Protein AF-A0A0M8P1D6-F1 (afdb_monomer)

Secondary structure (DSSP, 8-state):
-----------SS-----HHHHHHHHHHHHT---TTS-TT---SHHHHHHHHH-------S-HHHHHHHHHTT-

Sequence (74 aa):
MDMDSKTPDAPEFPIYVDQQGRWKHIYNVLSKRGPFTDEDWNPGPEPISALESSKILVMFVNLAMFYYSIKMKD

Foldseek 3Di:
DDDDDPDPDPPPDDPPPPVCVVCVVVLVVQQDDDPPDDPPRDRDVVVVVCVVPDDDDDDDPDPVVVVVVVVVVD

Solvent-accessible surface area (backbone atoms only — not comparable to full-atom values): 5142 Å² total; per-residue (Å²): 134,77,89,79,81,79,70,83,76,70,82,90,59,81,81,75,71,66,58,62,71,79,44,40,67,61,51,54,55,47,57,46,87,58,100,86,52,62,92,83,65,68,58,41,69,65,59,50,54,48,60,75,70,56,85,82,85,84,90,75,95,46,72,66,63,52,52,51,59,59,64,72,74,115

Mean predicted aligned error: 14.59 Å

Structure (mmCIF, N/CA/C/O backbone):
data_AF-A0A0M8P1D6-F1
#
_entry.id   AF-A0A0M8P1D6-F1
#
loop_
_atom_site.group_PDB
_atom_site.id
_atom_site.type_symbol
_atom_site.label_atom_id
_atom_site.label_alt_id
_atom_site.label_comp_id
_atom_site.label_asym_id
_atom_site.label_entity_id
_atom_site.label_seq_id
_atom_site.pdbx_PDB_ins_code
_atom_site.Cartn_x
_atom_site.Cartn_y
_atom_site.Cartn_z
_atom_site.occupancy
_atom_site.B_iso_or_equiv
_atom_site.auth_seq_id
_atom_site.auth_comp_id
_atom_site.auth_asym_id
_atom_site.auth_atom_id
_atom_site.pdbx_PDB_model_num
ATOM 1 N N . MET A 1 1 ? -8.337 42.595 45.861 1.00 42.03 1 MET A N 1
ATOM 2 C CA . MET A 1 1 ? -8.969 42.833 44.555 1.00 42.03 1 MET A CA 1
ATOM 3 C C . MET A 1 1 ? -8.459 41.745 43.644 1.00 42.03 1 MET A C 1
ATOM 5 O O . MET A 1 1 ? -7.290 41.751 43.292 1.00 42.03 1 MET A O 1
ATOM 9 N N . ASP A 1 2 ? -9.305 40.728 43.542 1.00 46.81 2 ASP A N 1
ATOM 10 C CA . ASP A 1 2 ? -9.602 39.902 42.375 1.00 46.81 2 ASP A CA 1
ATOM 11 C C . ASP A 1 2 ? -8.455 39.280 41.571 1.00 46.81 2 ASP A C 1
ATOM 13 O O . ASP A 1 2 ? -7.646 39.929 40.917 1.00 46.81 2 ASP A O 1
ATOM 17 N N . MET A 1 3 ? -8.473 37.948 41.645 1.00 62.25 3 MET A N 1
ATOM 18 C CA . MET A 1 3 ? -8.048 37.006 40.622 1.00 62.25 3 MET A CA 1
ATOM 19 C C . MET A 1 3 ? -8.289 37.543 39.209 1.00 62.25 3 MET A C 1
ATOM 21 O O . MET A 1 3 ? -9.428 37.843 38.879 1.00 62.25 3 MET A O 1
ATOM 25 N N . ASP A 1 4 ? -7.273 37.472 38.352 1.00 56.09 4 ASP A N 1
ATOM 26 C CA . ASP A 1 4 ? -7.505 37.083 36.964 1.00 56.09 4 ASP A CA 1
ATOM 27 C C . ASP A 1 4 ? -6.575 35.923 36.626 1.00 56.09 4 ASP A C 1
ATOM 29 O O . ASP A 1 4 ? -5.364 36.035 36.425 1.00 56.09 4 ASP A O 1
ATOM 33 N N . SER A 1 5 ? -7.204 34.755 36.667 1.00 58.12 5 SER A N 1
ATOM 34 C CA . SER A 1 5 ? -6.703 33.486 36.190 1.00 58.12 5 SER A CA 1
ATOM 35 C C . SER A 1 5 ? -6.505 33.586 34.682 1.00 58.12 5 SER A C 1
ATOM 37 O O .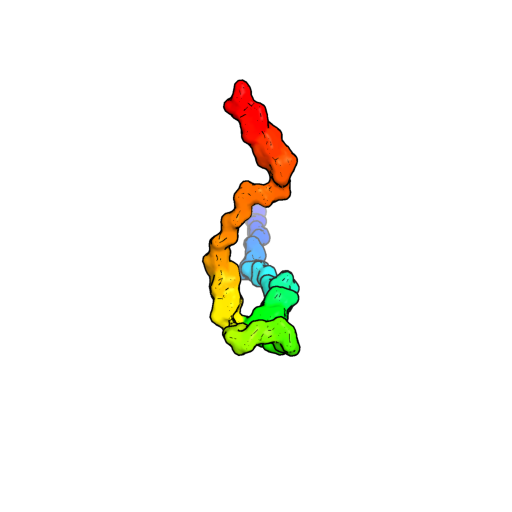 SER A 1 5 ? -7.458 33.502 33.910 1.00 58.12 5 SER A O 1
ATOM 39 N N . LYS A 1 6 ? -5.256 33.735 34.230 1.00 56.44 6 LYS A N 1
ATOM 40 C CA . LYS A 1 6 ? -4.968 33.473 32.823 1.00 56.44 6 LYS A CA 1
ATOM 41 C C . LYS A 1 6 ? -5.118 31.970 32.601 1.00 56.44 6 LYS A C 1
ATOM 43 O O . LYS A 1 6 ? -4.301 31.171 33.055 1.00 56.44 6 LYS A O 1
ATOM 48 N N . THR A 1 7 ? -6.234 31.611 31.978 1.00 65.19 7 THR A N 1
ATOM 49 C CA . THR A 1 7 ? -6.525 30.294 31.415 1.00 65.19 7 THR A CA 1
ATOM 50 C C . THR A 1 7 ? -5.280 29.787 30.679 1.00 65.19 7 THR A C 1
ATOM 52 O O . THR A 1 7 ? -4.670 30.577 29.960 1.00 65.19 7 THR A O 1
ATOM 55 N N . PRO A 1 8 ? -4.844 28.525 30.849 1.00 56.78 8 PRO A N 1
ATOM 56 C CA . PRO A 1 8 ? -3.799 27.991 29.992 1.00 56.78 8 PRO A CA 1
ATOM 57 C C . PRO A 1 8 ? -4.345 27.965 28.563 1.00 56.78 8 PRO A C 1
ATOM 59 O O . PRO A 1 8 ? -5.225 27.164 28.242 1.00 56.78 8 PRO A O 1
ATOM 62 N N . ASP A 1 9 ? -3.864 28.903 27.748 1.00 61.31 9 ASP A N 1
ATOM 63 C CA . ASP A 1 9 ? -4.128 28.966 26.319 1.00 61.31 9 ASP A CA 1
ATOM 64 C C . ASP A 1 9 ? -3.788 27.591 25.720 1.00 61.31 9 ASP A C 1
ATOM 66 O O . ASP A 1 9 ? -2.759 26.986 26.036 1.00 61.31 9 ASP A O 1
ATOM 70 N N . ALA A 1 10 ? -4.727 27.053 24.943 1.00 61.56 10 ALA A N 1
ATOM 71 C CA . ALA A 1 10 ? -4.649 25.753 24.290 1.00 61.56 10 ALA A CA 1
ATOM 72 C C . ALA A 1 10 ? -3.271 25.507 23.636 1.00 61.56 10 ALA A C 1
ATOM 74 O O . ALA A 1 10 ? -2.632 26.462 23.197 1.00 61.56 10 ALA A O 1
ATOM 75 N N . PRO A 1 11 ? -2.799 24.251 23.516 1.00 55.03 11 PRO A N 1
ATOM 76 C CA . PRO A 1 11 ? -1.520 23.978 22.866 1.00 55.03 11 PRO A CA 1
ATOM 77 C C . PRO A 1 11 ? -1.504 24.553 21.437 1.00 55.03 11 PRO A C 1
ATOM 79 O O . PRO A 1 11 ? -2.199 24.055 20.555 1.00 55.03 11 PRO A O 1
ATOM 82 N N . GLU A 1 12 ? -0.690 25.591 21.216 1.00 54.88 12 GLU A N 1
ATOM 83 C CA . GLU A 1 12 ? -0.527 26.331 19.949 1.00 54.88 12 GLU A CA 1
ATOM 84 C C . GLU A 1 12 ? 0.147 25.53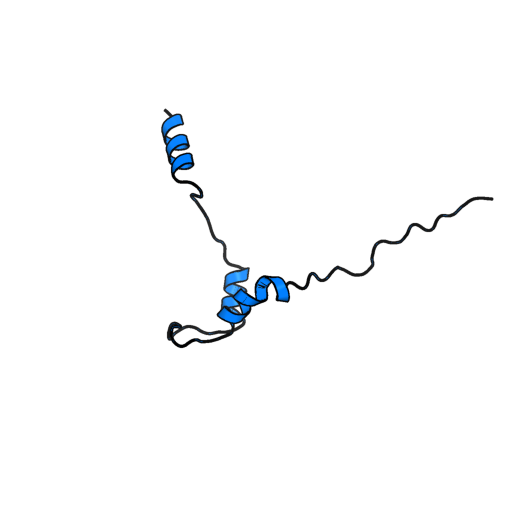0 18.823 1.00 54.88 12 GLU A C 1
ATOM 86 O O . GLU A 1 12 ? 0.396 26.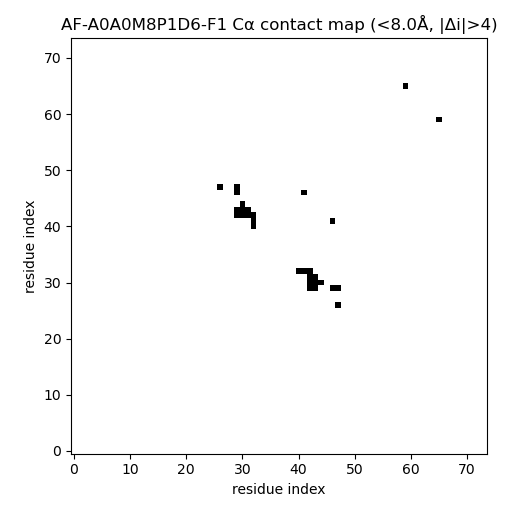053 17.738 1.00 54.88 12 GLU A O 1
ATOM 91 N N . PHE A 1 13 ? 0.422 24.246 19.029 1.00 51.00 13 PHE A N 1
ATOM 92 C CA . PHE A 1 13 ? 1.033 23.416 18.005 1.00 51.00 13 PHE A CA 1
ATOM 93 C C . PHE A 1 13 ? 0.013 22.391 17.532 1.00 51.00 13 PHE A C 1
ATOM 95 O O . PHE A 1 13 ? -0.386 21.538 18.333 1.00 51.00 13 PHE A O 1
ATOM 102 N N . PRO A 1 14 ? -0.415 22.424 16.250 1.00 47.06 14 PRO A N 1
ATOM 103 C CA . PRO A 1 14 ? -1.110 21.278 15.701 1.00 47.06 14 PRO A CA 1
ATOM 104 C C . PRO A 1 14 ? -0.193 20.086 15.941 1.00 47.06 14 PRO A C 1
ATOM 106 O O . PRO A 1 14 ? 0.973 20.095 15.536 1.00 47.06 14 PRO A O 1
ATOM 109 N N . ILE A 1 15 ? -0.697 19.085 16.660 1.00 45.72 15 ILE A N 1
ATOM 110 C CA . ILE A 1 15 ? -0.027 17.799 16.745 1.00 45.72 15 ILE A CA 1
ATOM 111 C C . ILE A 1 15 ? 0.001 17.298 15.303 1.00 45.72 15 ILE A C 1
ATOM 113 O O . ILE A 1 15 ? -0.986 16.756 14.807 1.00 45.72 15 ILE A O 1
ATOM 117 N N . TYR A 1 16 ? 1.108 17.540 14.599 1.00 49.88 16 TYR A N 1
ATOM 118 C CA . TYR A 1 16 ? 1.421 16.843 13.368 1.00 49.88 16 TYR A CA 1
ATOM 119 C C . TYR A 1 16 ? 1.630 15.401 13.794 1.00 49.88 16 TYR A C 1
ATOM 121 O O . TYR A 1 16 ? 2.721 14.991 14.182 1.00 49.88 16 TYR A O 1
ATOM 129 N N . VAL A 1 17 ? 0.528 14.652 13.823 1.00 52.81 17 VAL A N 1
ATOM 130 C CA . VAL A 1 17 ? 0.568 13.204 13.926 1.00 52.81 17 VAL A CA 1
ATOM 131 C C . VAL A 1 17 ? 1.465 12.784 12.778 1.00 52.81 17 VAL A C 1
ATOM 133 O O . VAL A 1 17 ? 1.107 13.012 11.622 1.00 52.81 17 VAL A O 1
ATOM 136 N N . ASP A 1 18 ? 2.648 12.265 13.098 1.00 56.69 18 ASP A N 1
ATOM 137 C CA . ASP A 1 18 ? 3.591 11.751 12.117 1.00 56.69 18 ASP A CA 1
ATOM 138 C C . ASP A 1 18 ? 2.931 10.571 11.390 1.00 56.69 18 ASP A C 1
ATOM 140 O O . ASP A 1 18 ? 3.047 9.400 11.760 1.00 56.69 18 ASP A O 1
ATOM 144 N N . GLN A 1 19 ? 2.138 10.899 10.371 1.00 58.94 19 GLN A N 1
ATOM 145 C CA . GLN A 1 19 ? 1.420 9.934 9.556 1.00 58.94 19 GLN A CA 1
ATOM 146 C C . GLN A 1 19 ? 2.405 9.057 8.778 1.00 58.94 19 GLN A C 1
ATOM 148 O O . GLN A 1 19 ? 2.038 7.956 8.360 1.00 58.94 19 GLN A O 1
ATOM 153 N N . GLN A 1 20 ? 3.664 9.492 8.636 1.00 61.00 20 GLN A N 1
ATOM 154 C CA . GLN A 1 20 ? 4.698 8.742 7.933 1.00 61.00 20 GLN A CA 1
ATOM 155 C C . GLN A 1 20 ? 5.012 7.442 8.675 1.00 61.00 20 GLN A C 1
ATOM 157 O O . GLN A 1 20 ? 5.165 6.404 8.034 1.00 61.00 20 GLN A O 1
ATOM 162 N N . GLY A 1 21 ? 5.010 7.450 10.014 1.00 73.50 21 GLY A N 1
ATOM 163 C CA . GLY A 1 21 ? 5.210 6.246 10.822 1.00 73.50 21 GLY A CA 1
ATOM 164 C C . GLY A 1 21 ? 4.113 5.194 10.628 1.00 73.50 21 GLY A C 1
ATOM 165 O O . GLY A 1 21 ? 4.413 4.019 10.401 1.00 73.50 21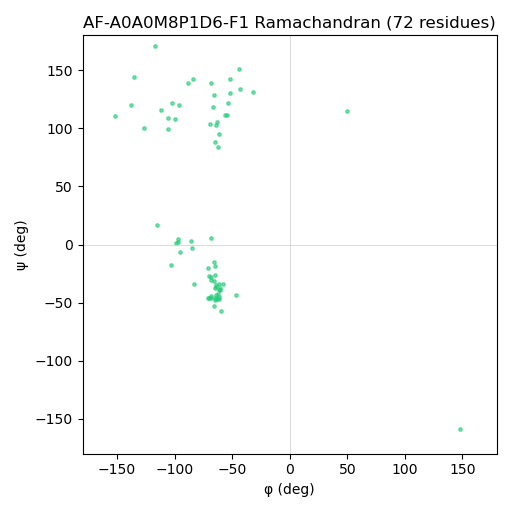 GLY A O 1
ATOM 166 N N . ARG A 1 22 ? 2.838 5.608 10.655 1.00 85.56 22 ARG A N 1
ATOM 167 C CA . ARG A 1 22 ? 1.682 4.701 10.514 1.00 85.56 22 ARG A CA 1
ATOM 168 C C . ARG A 1 22 ? 1.638 4.033 9.140 1.00 85.56 22 ARG A C 1
ATOM 170 O O . ARG A 1 22 ? 1.385 2.833 9.048 1.00 85.56 22 ARG A O 1
ATOM 177 N N . TRP A 1 23 ? 1.892 4.798 8.084 1.00 85.50 23 TRP A N 1
ATOM 178 C CA . TRP A 1 23 ? 1.764 4.340 6.697 1.00 85.50 23 TRP A CA 1
ATOM 179 C C . TRP A 1 23 ? 3.091 3.891 6.072 1.00 85.50 23 TRP A C 1
ATOM 181 O O . TRP A 1 23 ? 3.122 3.503 4.904 1.00 85.50 23 TRP A O 1
ATOM 191 N N . LYS A 1 24 ? 4.180 3.858 6.856 1.00 87.69 24 LYS A N 1
ATOM 192 C CA . LYS A 1 24 ? 5.543 3.508 6.422 1.00 87.69 24 LYS A CA 1
ATOM 193 C C . LYS A 1 24 ? 5.610 2.251 5.557 1.00 87.69 24 LYS A C 1
ATOM 195 O O . LYS A 1 24 ? 6.325 2.225 4.561 1.00 87.69 24 LYS A O 1
ATOM 200 N N . HIS A 1 25 ? 4.888 1.198 5.938 1.00 88.56 25 HIS A N 1
ATOM 201 C CA . HIS A 1 25 ? 4.913 -0.079 5.220 1.00 88.56 25 HIS A CA 1
ATOM 202 C C . HIS A 1 25 ? 4.262 0.020 3.840 1.00 88.56 25 HIS A C 1
ATOM 204 O O . HIS A 1 25 ? 4.839 -0.454 2.866 1.00 88.56 25 HIS A O 1
ATOM 210 N N . ILE A 1 26 ? 3.108 0.682 3.750 1.00 88.69 26 ILE A N 1
ATOM 211 C CA . ILE A 1 26 ? 2.404 0.890 2.482 1.00 88.69 26 ILE A CA 1
ATOM 212 C C . ILE A 1 26 ? 3.250 1.779 1.569 1.00 88.69 26 ILE A C 1
ATOM 214 O O . ILE A 1 26 ? 3.531 1.391 0.439 1.00 88.69 26 ILE A O 1
ATOM 218 N N . TYR A 1 27 ? 3.767 2.901 2.073 1.00 88.25 27 TYR A N 1
ATOM 219 C CA . TYR A 1 27 ? 4.641 3.769 1.284 1.00 88.25 27 TYR A CA 1
ATOM 220 C C . TYR A 1 27 ? 5.920 3.068 0.819 1.00 88.25 27 TYR A C 1
ATOM 222 O O . TYR A 1 27 ? 6.334 3.263 -0.321 1.00 88.25 27 TYR A O 1
ATOM 230 N N . ASN A 1 28 ? 6.520 2.202 1.640 1.00 87.06 28 ASN A N 1
ATOM 231 C CA . ASN A 1 28 ? 7.679 1.408 1.229 1.00 87.06 28 ASN A CA 1
ATOM 232 C C . ASN A 1 28 ? 7.374 0.480 0.048 1.00 87.06 28 ASN A C 1
ATOM 234 O O . ASN A 1 28 ? 8.234 0.328 -0.818 1.00 87.06 28 ASN A O 1
ATOM 238 N N . VAL A 1 29 ? 6.188 -0.134 0.020 1.00 88.81 29 VAL A N 1
ATOM 239 C CA . VAL A 1 29 ? 5.753 -0.992 -1.091 1.00 88.81 29 VAL A CA 1
ATOM 240 C C . VAL A 1 29 ? 5.482 -0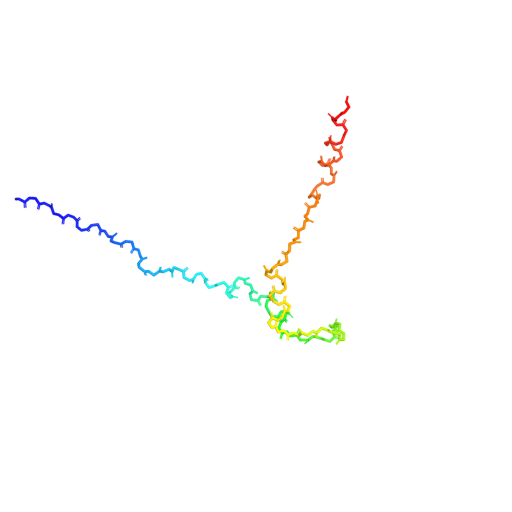.149 -2.333 1.00 88.81 29 VAL A C 1
ATOM 242 O O . VAL A 1 29 ? 5.978 -0.468 -3.407 1.00 88.81 29 VAL A O 1
ATOM 245 N N . LEU A 1 30 ? 4.766 0.968 -2.186 1.00 89.19 30 LEU A N 1
ATOM 246 C CA . LEU A 1 30 ? 4.381 1.806 -3.324 1.00 89.19 30 LEU A CA 1
ATOM 247 C C . LEU A 1 30 ? 5.556 2.579 -3.948 1.00 89.19 30 LEU A C 1
ATOM 249 O O . LEU A 1 30 ? 5.482 3.004 -5.098 1.00 89.19 30 LEU A O 1
ATOM 253 N N . SER A 1 31 ? 6.651 2.753 -3.203 1.00 87.94 31 SER A N 1
ATOM 254 C CA . SER A 1 31 ? 7.819 3.537 -3.631 1.00 87.94 31 SER A CA 1
ATOM 255 C C . SER A 1 31 ? 8.971 2.691 -4.180 1.00 87.94 31 SER A C 1
ATOM 257 O O . SER A 1 31 ? 10.021 3.242 -4.507 1.00 87.94 31 SER A O 1
ATOM 259 N N . LYS A 1 32 ? 8.838 1.360 -4.254 1.00 86.12 32 LYS A N 1
ATOM 260 C CA . LYS A 1 32 ? 9.927 0.464 -4.677 1.00 86.12 32 LYS A CA 1
ATOM 261 C C . LYS A 1 32 ? 9.430 -0.582 -5.671 1.00 86.12 32 LYS A C 1
ATOM 263 O O . LYS A 1 32 ? 8.322 -1.087 -5.545 1.00 86.12 32 LYS A O 1
ATOM 268 N N . ARG A 1 33 ? 10.279 -0.939 -6.639 1.00 86.94 33 ARG A N 1
ATOM 269 C CA . ARG A 1 33 ? 10.100 -2.134 -7.480 1.00 86.94 33 ARG A CA 1
ATOM 270 C C . ARG A 1 33 ? 10.755 -3.338 -6.807 1.00 86.94 33 ARG A C 1
ATOM 272 O O . ARG A 1 33 ? 11.849 -3.218 -6.254 1.00 86.94 33 ARG A O 1
ATOM 279 N N . GLY A 1 34 ? 10.088 -4.482 -6.858 1.00 87.50 34 GLY A N 1
ATOM 280 C CA . GLY A 1 34 ? 10.596 -5.774 -6.412 1.00 87.50 34 GLY A CA 1
ATOM 281 C C . GLY A 1 34 ? 10.705 -6.776 -7.568 1.00 87.50 34 GLY A C 1
ATOM 282 O O . GLY A 1 34 ? 10.217 -6.515 -8.664 1.00 87.50 34 GLY A O 1
ATOM 283 N N . PRO A 1 35 ? 11.326 -7.944 -7.332 1.00 91.25 35 PRO A N 1
ATOM 284 C CA . PRO A 1 35 ? 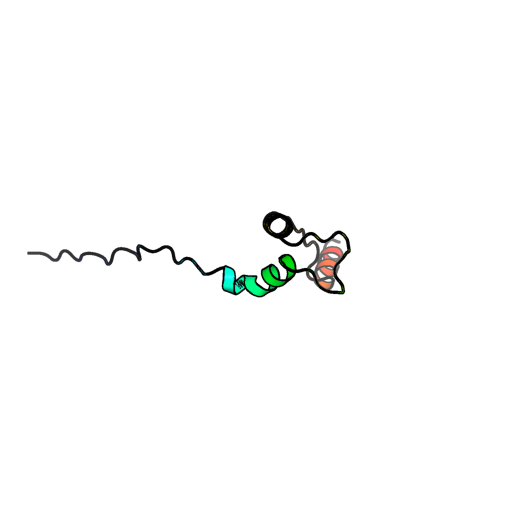11.536 -8.972 -8.360 1.00 91.25 35 PRO A CA 1
ATOM 285 C C . PRO A 1 35 ? 10.243 -9.622 -8.879 1.00 91.25 35 PRO A C 1
ATOM 287 O O . PRO A 1 35 ? 10.271 -10.283 -9.908 1.00 91.25 35 PRO A O 1
ATOM 290 N N . PHE A 1 36 ? 9.126 -9.448 -8.167 1.00 92.31 36 PHE A N 1
ATOM 291 C CA . PHE A 1 36 ? 7.810 -10.006 -8.509 1.00 92.31 36 PHE A CA 1
ATOM 292 C C . PHE A 1 36 ? 6.781 -8.919 -8.835 1.00 92.31 36 PHE A C 1
ATOM 294 O O . PHE A 1 36 ? 5.580 -9.144 -8.739 1.00 92.31 36 PHE A O 1
ATOM 301 N N . THR A 1 37 ? 7.249 -7.705 -9.104 1.00 90.31 37 THR A N 1
ATOM 302 C CA . THR A 1 37 ? 6.386 -6.569 -9.407 1.00 90.31 37 THR A CA 1
ATOM 303 C C . THR A 1 37 ? 6.017 -6.583 -10.890 1.00 90.31 37 THR A C 1
ATOM 305 O O . THR A 1 37 ? 6.869 -6.917 -11.710 1.00 90.31 37 THR A O 1
ATOM 308 N N . ASP A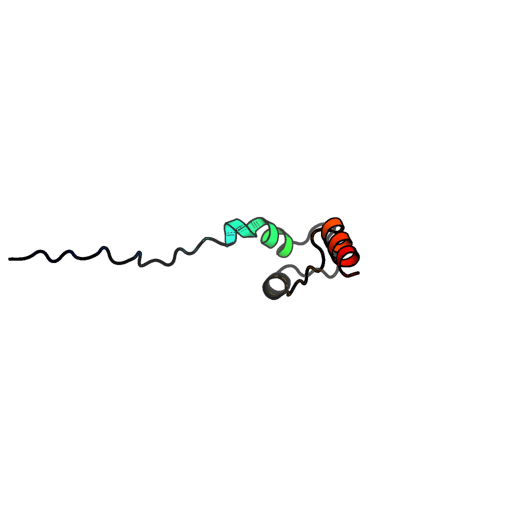 1 38 ? 4.776 -6.213 -11.224 1.00 90.25 38 ASP A N 1
ATOM 309 C CA . ASP A 1 38 ? 4.323 -6.098 -12.616 1.00 90.25 38 ASP A CA 1
ATOM 310 C C . ASP A 1 38 ? 5.268 -5.224 -13.453 1.00 90.25 38 ASP A C 1
ATOM 312 O O . ASP A 1 38 ? 5.787 -4.212 -12.969 1.00 90.25 38 ASP A O 1
ATOM 316 N N . GLU A 1 39 ? 5.476 -5.599 -14.720 1.00 89.81 39 GLU A N 1
ATOM 317 C CA . GLU A 1 39 ? 6.384 -4.892 -15.640 1.00 89.81 39 GLU A CA 1
ATOM 318 C C . GLU A 1 39 ? 5.996 -3.411 -15.803 1.00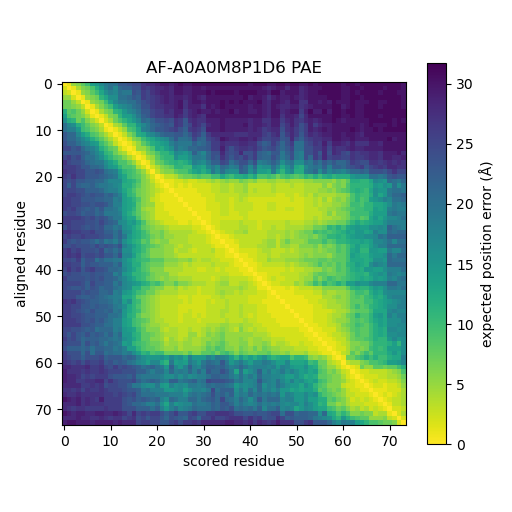 89.81 39 GLU A C 1
ATOM 320 O O . GLU A 1 39 ? 6.862 -2.530 -15.858 1.00 89.81 39 GLU A O 1
ATOM 325 N N . ASP A 1 40 ? 4.690 -3.141 -15.762 1.00 89.44 40 ASP A N 1
ATOM 326 C CA . ASP A 1 40 ? 4.096 -1.811 -15.908 1.00 89.44 40 ASP A CA 1
ATOM 327 C C . ASP A 1 40 ? 4.039 -1.008 -14.595 1.00 89.44 40 ASP A C 1
ATOM 329 O O . ASP A 1 40 ? 3.626 0.153 -14.585 1.00 89.44 40 ASP A O 1
ATOM 333 N N . TRP A 1 41 ? 4.458 -1.577 -13.459 1.00 88.56 41 TRP A N 1
ATOM 334 C CA . TRP A 1 41 ? 4.382 -0.889 -12.170 1.00 88.56 41 TRP A CA 1
ATOM 335 C C . TRP A 1 41 ? 5.317 0.320 -12.105 1.00 88.56 41 TRP A C 1
ATOM 337 O O . TRP A 1 41 ? 6.539 0.164 -12.123 1.00 88.56 41 TRP A O 1
ATOM 347 N N . ASN A 1 42 ? 4.788 1.528 -11.929 1.00 89.94 42 ASN A N 1
ATOM 348 C CA . ASN A 1 42 ? 5.592 2.742 -11.792 1.00 89.94 42 ASN A CA 1
ATOM 349 C C . ASN A 1 42 ? 5.617 3.242 -10.331 1.00 89.94 42 ASN A C 1
ATOM 351 O O . ASN A 1 42 ? 4.660 3.882 -9.897 1.00 89.94 42 ASN A O 1
ATOM 355 N N . PRO A 1 43 ? 6.673 2.957 -9.541 1.00 88.12 43 PRO A N 1
ATOM 356 C CA . PRO A 1 43 ? 6.738 3.398 -8.151 1.00 88.12 43 PRO A CA 1
ATOM 357 C C . PRO A 1 43 ? 6.894 4.919 -8.061 1.00 88.12 43 PRO A C 1
ATOM 359 O O . PRO A 1 43 ? 7.691 5.512 -8.787 1.00 88.12 43 PRO A O 1
ATOM 362 N N . GLY A 1 44 ? 6.193 5.554 -7.121 1.00 82.00 44 GLY A N 1
ATOM 363 C CA . GLY A 1 44 ? 6.305 6.997 -6.915 1.00 82.00 44 GLY A CA 1
ATOM 364 C C . GLY A 1 44 ? 5.018 7.664 -6.425 1.00 82.00 44 GLY A C 1
ATOM 365 O O . GLY A 1 44 ? 4.159 7.000 -5.844 1.00 82.00 44 GLY A O 1
ATOM 366 N N . PRO A 1 45 ? 4.880 8.987 -6.630 1.00 85.00 45 PRO A N 1
ATOM 367 C CA . PRO A 1 45 ? 3.762 9.760 -6.091 1.00 85.00 45 PRO A CA 1
ATOM 368 C C . PRO A 1 45 ? 2.417 9.414 -6.742 1.00 85.00 45 PRO A C 1
ATOM 370 O O . PRO A 1 45 ? 1.387 9.513 -6.090 1.00 85.00 45 PRO A O 1
ATOM 373 N N . GLU A 1 46 ? 2.415 8.961 -7.996 1.00 88.62 46 GLU A N 1
ATOM 374 C CA . GLU A 1 46 ? 1.197 8.615 -8.737 1.00 88.62 46 GLU A CA 1
ATOM 375 C C . GLU A 1 46 ? 0.366 7.501 -8.063 1.00 88.62 46 GLU A C 1
ATOM 377 O O . GLU A 1 46 ? -0.786 7.767 -7.708 1.00 88.62 46 GLU A O 1
ATOM 382 N N . PRO A 1 47 ? 0.900 6.289 -7.799 1.00 88.69 47 PRO A N 1
ATOM 383 C CA . PRO A 1 47 ? 0.138 5.240 -7.118 1.00 88.69 47 PRO A CA 1
ATOM 384 C C . PRO A 1 47 ? -0.235 5.602 -5.675 1.00 88.69 47 PRO A C 1
ATOM 386 O O . PRO A 1 47 ? -1.249 5.130 -5.161 1.00 88.69 47 PRO A O 1
ATOM 389 N N . ILE A 1 48 ? 0.550 6.462 -5.022 1.00 88.25 48 ILE A N 1
ATOM 390 C CA . ILE A 1 48 ? 0.231 6.998 -3.695 1.00 88.25 48 ILE A CA 1
ATOM 391 C C . ILE A 1 48 ? -1.015 7.888 -3.763 1.00 88.25 48 ILE A C 1
ATOM 393 O O . ILE A 1 48 ? -1.980 7.643 -3.042 1.00 88.25 48 ILE A O 1
ATOM 397 N N . SER A 1 49 ? -1.039 8.871 -4.664 1.00 88.50 49 SER A N 1
ATOM 398 C CA . SER A 1 49 ? -2.194 9.755 -4.853 1.00 88.50 49 SER A CA 1
ATOM 399 C C . SER A 1 49 ? -3.428 8.994 -5.341 1.00 88.50 49 SER A C 1
ATOM 401 O O . SER A 1 49 ? -4.556 9.304 -4.945 1.00 88.50 49 SER A O 1
ATOM 403 N N . ALA A 1 50 ? -3.233 7.964 -6.167 1.00 90.12 50 ALA A N 1
ATOM 404 C CA . ALA A 1 50 ? -4.303 7.063 -6.569 1.00 90.12 50 ALA A CA 1
ATOM 405 C C . ALA A 1 50 ? -4.900 6.337 -5.354 1.00 90.12 50 ALA A C 1
ATOM 407 O O . ALA A 1 50 ? -6.118 6.334 -5.190 1.00 90.12 50 ALA A O 1
ATOM 408 N N . LEU A 1 51 ? -4.071 5.783 -4.461 1.00 88.94 51 LEU A N 1
ATOM 409 C CA . LEU A 1 51 ? -4.544 5.134 -3.234 1.00 88.94 51 LEU A CA 1
ATOM 410 C C . LEU A 1 51 ? -5.276 6.118 -2.308 1.00 88.94 51 LEU A C 1
ATOM 412 O O . LEU A 1 51 ? -6.332 5.782 -1.777 1.00 88.94 51 LEU A O 1
ATOM 416 N N . GLU A 1 52 ? -4.756 7.334 -2.145 1.00 88.69 52 GLU A N 1
ATOM 417 C CA . GLU A 1 52 ? -5.346 8.371 -1.283 1.00 88.69 52 GLU A CA 1
ATOM 418 C C . GLU A 1 52 ? -6.715 8.860 -1.782 1.00 88.69 52 GLU A C 1
ATOM 420 O O . GLU A 1 52 ? -7.582 9.203 -0.979 1.00 88.69 52 GLU A O 1
ATOM 425 N N . SER A 1 53 ? -6.935 8.864 -3.098 1.00 93.56 53 SER A N 1
ATOM 426 C CA . SER A 1 53 ? -8.200 9.285 -3.720 1.00 93.56 53 SER A CA 1
ATOM 427 C C . SER A 1 53 ? -9.165 8.130 -4.024 1.00 93.56 53 SER A C 1
ATOM 429 O O . SER A 1 53 ? -10.312 8.364 -4.422 1.00 93.56 53 SER A O 1
ATOM 431 N N . SER A 1 54 ? -8.728 6.884 -3.825 1.00 94.25 54 SER A N 1
ATOM 432 C CA . SER A 1 54 ? -9.495 5.688 -4.169 1.00 94.25 54 SER A CA 1
ATOM 433 C C . SER A 1 54 ? -10.760 5.545 -3.325 1.00 94.25 54 SER A C 1
ATOM 435 O O . SER A 1 54 ? -10.729 5.545 -2.095 1.00 94.25 54 SER A O 1
ATOM 437 N N . LYS A 1 55 ? -11.897 5.345 -3.999 1.00 93.56 55 LYS A N 1
ATOM 438 C CA . LYS A 1 55 ? -13.184 5.039 -3.361 1.00 93.56 55 LYS A CA 1
ATOM 439 C C . LYS A 1 55 ? -13.440 3.541 -3.428 1.00 93.56 55 LYS A C 1
ATOM 441 O O . LYS A 1 55 ? -13.740 3.008 -4.492 1.00 93.56 55 LYS A O 1
ATOM 446 N N . ILE A 1 56 ? -13.335 2.875 -2.283 1.00 89.44 56 ILE A N 1
ATOM 447 C CA . ILE A 1 56 ? -13.557 1.432 -2.162 1.00 89.44 56 ILE A CA 1
ATOM 448 C C . ILE A 1 56 ? -14.947 1.198 -1.567 1.00 89.44 56 ILE A C 1
ATOM 450 O O . ILE A 1 56 ? -15.240 1.655 -0.464 1.00 89.44 56 ILE A O 1
ATOM 454 N N . LEU A 1 57 ? -15.802 0.473 -2.291 1.00 91.00 57 LEU A N 1
ATOM 455 C CA . LEU A 1 57 ? -17.100 0.020 -1.793 1.00 91.00 57 LEU A CA 1
ATOM 456 C C . LEU A 1 57 ? -16.983 -1.416 -1.273 1.00 91.00 57 LEU A C 1
ATOM 458 O O . LEU A 1 57 ? -16.672 -2.329 -2.034 1.00 91.00 57 LEU A O 1
ATOM 462 N N . VAL A 1 58 ? -17.287 -1.626 0.009 1.00 87.38 58 VAL A N 1
ATOM 463 C CA . VAL A 1 58 ? -17.358 -2.961 0.620 1.00 87.38 58 VAL A CA 1
ATOM 464 C C . VAL A 1 58 ? -18.823 -3.319 0.838 1.00 87.38 58 VAL A C 1
ATOM 466 O O . VAL A 1 58 ? -19.484 -2.737 1.692 1.00 87.38 58 VAL A O 1
ATOM 469 N N . MET A 1 59 ? -19.343 -4.263 0.050 1.00 82.94 59 MET A N 1
ATOM 470 C CA . MET A 1 59 ? -20.768 -4.619 0.101 1.00 82.94 59 MET A CA 1
ATOM 471 C C . MET A 1 59 ? -21.101 -5.617 1.212 1.00 82.94 59 MET A C 1
ATOM 473 O O . MET A 1 59 ? -22.170 -5.532 1.810 1.00 82.94 59 MET A O 1
ATOM 477 N N . PHE A 1 60 ? -20.195 -6.547 1.521 1.00 79.50 60 PHE A N 1
ATOM 478 C CA . PHE A 1 60 ? -20.472 -7.625 2.468 1.00 79.50 60 PHE A CA 1
ATOM 479 C C . PHE A 1 60 ? -19.278 -7.841 3.387 1.00 79.50 60 PHE A C 1
ATOM 481 O O . PHE A 1 60 ? -18.187 -8.170 2.936 1.00 79.50 60 PHE A O 1
ATOM 488 N N . VAL A 1 61 ? -19.501 -7.670 4.688 1.00 74.62 61 VAL A N 1
ATOM 489 C CA . VAL A 1 61 ? -18.482 -7.909 5.725 1.00 74.62 61 VAL A CA 1
ATOM 490 C C . VAL A 1 61 ? -18.732 -9.245 6.436 1.00 74.62 61 VAL A C 1
ATOM 492 O O . VAL A 1 61 ? -17.840 -9.806 7.061 1.00 74.62 61 VAL A O 1
ATOM 495 N N . ASN A 1 62 ? -19.941 -9.801 6.307 1.00 80.50 62 ASN A N 1
ATOM 496 C CA . ASN A 1 62 ? -20.302 -11.084 6.892 1.00 80.50 62 ASN A CA 1
ATOM 497 C C . ASN A 1 62 ? -21.404 -11.760 6.060 1.00 80.50 62 ASN A C 1
ATOM 499 O O . ASN A 1 62 ? -22.549 -11.302 6.032 1.00 80.50 62 ASN A O 1
ATOM 503 N N . LEU A 1 63 ? -21.044 -12.858 5.387 1.00 72.94 63 LEU A N 1
ATOM 504 C CA . LEU A 1 63 ? -21.957 -13.613 4.526 1.00 72.94 63 LEU A CA 1
ATOM 505 C C . LEU A 1 63 ? -23.153 -14.180 5.309 1.00 72.94 63 LEU A C 1
ATOM 507 O O . LEU A 1 63 ? -24.260 -14.229 4.780 1.00 72.94 63 LEU A O 1
ATOM 511 N N . ALA A 1 64 ? -22.949 -14.561 6.576 1.00 73.75 64 ALA A N 1
ATOM 512 C CA . ALA A 1 64 ? -24.010 -15.095 7.423 1.00 73.75 64 ALA A CA 1
ATOM 513 C C . ALA A 1 64 ? -25.043 -14.012 7.770 1.00 73.75 64 ALA A C 1
ATOM 515 O O . ALA A 1 64 ? -26.238 -14.237 7.612 1.00 73.75 64 ALA A O 1
ATOM 516 N N . MET A 1 65 ? -24.606 -12.809 8.158 1.00 70.75 65 MET A N 1
ATOM 517 C CA . MET A 1 65 ? -25.508 -11.672 8.423 1.00 70.75 65 MET A CA 1
ATOM 518 C C . MET A 1 65 ? -26.265 -11.215 7.171 1.00 70.75 65 MET A C 1
ATOM 520 O O . MET A 1 65 ? -27.443 -10.859 7.255 1.00 70.75 65 MET A O 1
ATOM 524 N N . PHE A 1 66 ? -25.612 -11.252 6.007 1.00 74.75 66 PHE A N 1
ATOM 525 C CA . PHE A 1 66 ? -26.262 -10.948 4.735 1.00 74.75 66 PHE A CA 1
ATOM 526 C C . PHE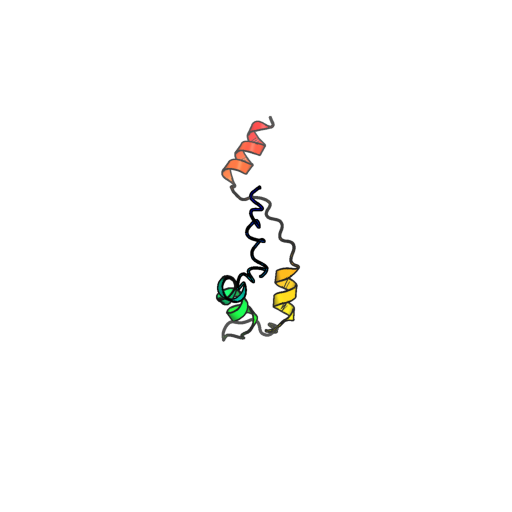 A 1 66 ? -27.342 -11.983 4.397 1.00 74.75 66 PHE A C 1
ATOM 528 O O . PHE A 1 66 ? -28.472 -11.614 4.088 1.00 74.75 66 PHE A O 1
ATOM 535 N N . TYR A 1 67 ? -27.036 -13.272 4.556 1.00 74.62 67 TYR A N 1
ATOM 536 C CA . TYR A 1 67 ? -27.998 -14.352 4.348 1.00 74.62 67 TYR A CA 1
ATOM 537 C C . TYR A 1 67 ? -29.199 -14.265 5.305 1.00 74.62 67 TYR A C 1
ATOM 539 O O . TYR A 1 67 ? -30.343 -14.360 4.862 1.00 74.62 67 TYR A O 1
ATOM 547 N N . TYR A 1 68 ? -28.969 -14.014 6.599 1.00 74.88 68 TYR A N 1
ATOM 548 C CA . TYR A 1 68 ? -30.054 -13.806 7.567 1.00 74.88 68 TYR A CA 1
ATOM 549 C C . TYR A 1 68 ? -30.920 -12.587 7.220 1.00 74.88 68 TYR A C 1
ATOM 551 O O . TYR A 1 68 ? -32.140 -12.663 7.332 1.00 74.88 68 TYR A O 1
ATOM 559 N N . SER A 1 69 ? -30.319 -11.491 6.751 1.00 70.06 69 SER A N 1
ATOM 560 C CA . SER A 1 69 ? -31.064 -10.290 6.341 1.00 70.06 69 SER A CA 1
ATOM 561 C C . SER A 1 69 ? -31.912 -10.503 5.085 1.00 70.06 69 SER A C 1
ATOM 563 O O . SER A 1 69 ? -32.952 -9.863 4.949 1.00 70.06 69 SER A O 1
ATOM 565 N N . ILE A 1 70 ? -31.491 -11.385 4.171 1.00 77.94 70 ILE A N 1
ATOM 566 C CA . ILE A 1 70 ? -32.309 -11.793 3.019 1.00 77.94 70 ILE A CA 1
ATOM 567 C C . ILE A 1 70 ? -33.468 -12.678 3.485 1.00 77.94 70 ILE A C 1
ATOM 569 O O . ILE A 1 70 ? -34.602 -12.447 3.091 1.00 77.94 70 ILE A O 1
ATOM 573 N N . LYS A 1 71 ? -33.200 -13.656 4.357 1.00 71.81 71 LYS A N 1
ATOM 574 C CA . LYS A 1 71 ? -34.199 -14.641 4.797 1.00 71.81 71 LYS A CA 1
ATOM 575 C C . LYS A 1 71 ? -35.292 -14.065 5.710 1.00 71.81 71 LYS A C 1
ATOM 577 O O . LYS A 1 71 ? -36.381 -14.612 5.752 1.00 71.81 71 LYS A O 1
ATOM 582 N N . MET A 1 72 ? -35.002 -13.000 6.457 1.00 71.12 72 MET A N 1
ATOM 583 C CA . MET A 1 72 ? -35.955 -12.348 7.375 1.00 71.12 72 MET A CA 1
ATOM 584 C C . MET A 1 72 ? -36.857 -11.302 6.692 1.00 71.12 72 MET A C 1
ATOM 586 O O . MET A 1 72 ? -37.584 -10.587 7.378 1.00 71.12 72 MET A O 1
ATOM 590 N N . LYS A 1 73 ? -36.744 -11.134 5.369 1.00 65.38 73 LYS A N 1
ATOM 591 C CA . LYS A 1 73 ? -37.538 -10.176 4.584 1.00 65.38 73 LYS A CA 1
ATOM 592 C C . LYS A 1 73 ? -38.770 -10.794 3.910 1.00 65.38 73 LYS A C 1
ATOM 594 O O . LYS A 1 73 ? -39.491 -10.050 3.247 1.00 65.38 73 LYS A O 1
ATOM 599 N N . ASP A 1 74 ? -38.999 -12.086 4.137 1.00 55.78 74 ASP A N 1
ATOM 600 C CA . ASP A 1 74 ? -40.242 -12.819 3.870 1.00 55.78 74 ASP A CA 1
ATOM 601 C C . ASP A 1 74 ? -40.947 -13.139 5.201 1.00 55.78 74 ASP A C 1
ATOM 603 O O . ASP A 1 74 ? -42.196 -13.214 5.207 1.00 55.78 74 ASP A O 1
#

Radius of gyration: 24.46 Å; Cα contacts (8 Å, |Δi|>4): 15; chains: 1; bounding box: 52×58×60 Å

pLDDT: mean 76.08, std 14.97, range [42.03, 94.25]

Organism: NCBI:txid229535